Protein AF-A0A535RTR4-F1 (afdb_monomer)

Structure (mmCIF, N/CA/C/O backbone):
data_AF-A0A535RTR4-F1
#
_entry.id   AF-A0A535RTR4-F1
#
loop_
_atom_site.group_PDB
_atom_site.id
_atom_site.type_symbol
_atom_site.label_atom_id
_atom_site.label_alt_id
_atom_site.label_comp_id
_atom_site.label_asym_id
_atom_site.label_entity_id
_atom_site.label_seq_id
_atom_site.pdbx_PDB_ins_code
_atom_site.Cartn_x
_atom_site.Cartn_y
_atom_site.Cartn_z
_atom_site.occupancy
_atom_site.B_iso_or_equiv
_atom_site.auth_seq_id
_atom_site.auth_comp_id
_atom_site.auth_asym_id
_atom_site.auth_atom_id
_atom_site.pdbx_PDB_model_num
ATOM 1 N N . MET A 1 1 ? 39.817 6.075 -3.478 1.00 38.78 1 MET A N 1
ATOM 2 C CA . MET A 1 1 ? 38.898 6.214 -4.625 1.00 38.78 1 MET A CA 1
ATOM 3 C C . MET A 1 1 ? 37.595 5.532 -4.258 1.00 38.78 1 MET A C 1
ATOM 5 O O . MET A 1 1 ? 37.574 4.314 -4.172 1.00 38.78 1 MET A O 1
ATOM 9 N N . LEU A 1 2 ? 36.556 6.305 -3.939 1.00 48.03 2 LEU A N 1
ATOM 10 C CA . LEU A 1 2 ? 35.213 5.768 -3.726 1.00 48.03 2 LEU A CA 1
ATOM 11 C C . LEU A 1 2 ? 34.644 5.460 -5.112 1.00 48.03 2 LEU A C 1
ATOM 13 O O . LEU A 1 2 ? 34.347 6.380 -5.871 1.00 48.03 2 LEU A O 1
ATOM 17 N N . GLY A 1 3 ? 34.610 4.178 -5.477 1.00 45.28 3 GLY A N 1
ATOM 18 C CA . GLY A 1 3 ? 33.973 3.732 -6.708 1.00 45.28 3 GLY A CA 1
ATOM 19 C C . GLY A 1 3 ? 32.504 4.122 -6.659 1.00 45.28 3 GLY A C 1
ATOM 20 O O . GLY A 1 3 ? 31.780 3.680 -5.771 1.00 45.28 3 GLY A O 1
ATOM 21 N N . SER A 1 4 ? 32.088 4.986 -7.583 1.00 52.03 4 SER A N 1
ATOM 22 C CA . SER A 1 4 ? 30.678 5.216 -7.864 1.00 52.03 4 SER A CA 1
ATOM 23 C C . SER A 1 4 ? 30.072 3.860 -8.211 1.00 52.03 4 SER A C 1
ATOM 25 O O . SER A 1 4 ? 30.367 3.304 -9.270 1.00 52.03 4 SER A O 1
ATOM 27 N N . LEU A 1 5 ? 29.298 3.282 -7.292 1.00 56.56 5 LEU A N 1
ATOM 28 C CA . LEU A 1 5 ? 28.407 2.180 -7.619 1.00 56.56 5 LEU A CA 1
ATOM 29 C C . LEU A 1 5 ? 27.365 2.781 -8.555 1.00 56.56 5 LEU A C 1
ATOM 31 O O . LEU A 1 5 ? 26.406 3.415 -8.112 1.00 56.56 5 LEU A O 1
ATOM 35 N N . VAL A 1 6 ? 27.625 2.661 -9.855 1.00 54.03 6 VAL A N 1
ATOM 36 C CA . VAL A 1 6 ? 26.664 2.976 -10.904 1.00 54.03 6 VAL A CA 1
ATOM 37 C C . VAL A 1 6 ? 25.4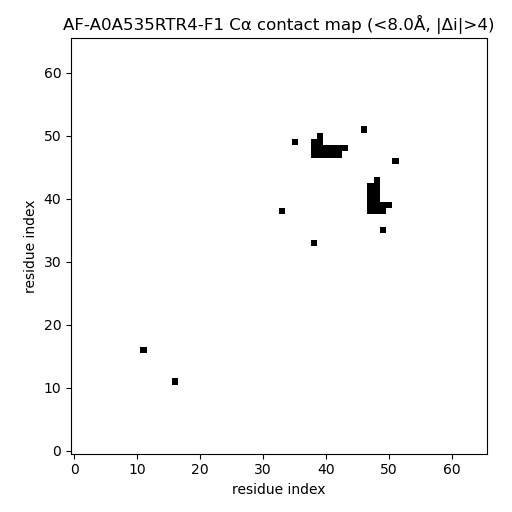32 2.140 -10.585 1.00 54.03 6 VAL A C 1
ATOM 39 O O . VAL A 1 6 ? 25.448 0.919 -10.702 1.00 54.03 6 VAL A O 1
ATOM 42 N N . THR A 1 7 ? 24.393 2.791 -10.074 1.00 63.44 7 THR A N 1
ATOM 43 C CA . THR A 1 7 ? 23.092 2.157 -9.901 1.00 63.44 7 THR A CA 1
ATOM 44 C C . THR A 1 7 ? 22.512 2.073 -11.299 1.00 63.44 7 THR A C 1
ATOM 46 O O . THR A 1 7 ? 22.056 3.077 -11.844 1.00 63.44 7 THR A O 1
ATOM 49 N N . GLU A 1 8 ? 22.636 0.904 -11.926 1.00 63.09 8 GLU A N 1
ATOM 50 C CA . GLU A 1 8 ? 22.001 0.664 -13.216 1.00 63.09 8 GLU A CA 1
ATOM 51 C C . GLU A 1 8 ? 20.488 0.907 -13.085 1.00 63.09 8 GLU A C 1
ATOM 53 O O . GLU A 1 8 ? 19.897 0.558 -12.055 1.00 63.09 8 GLU A O 1
ATOM 58 N N . PRO A 1 9 ? 19.844 1.535 -14.086 1.00 66.88 9 PRO A N 1
ATOM 59 C CA . PRO A 1 9 ? 18.404 1.725 -14.065 1.00 66.88 9 PRO A CA 1
ATOM 60 C C . PRO A 1 9 ? 17.705 0.367 -13.969 1.00 66.88 9 PRO A C 1
ATOM 62 O O . PRO A 1 9 ? 17.984 -0.532 -14.763 1.00 66.88 9 PRO A O 1
ATOM 65 N N . LEU A 1 10 ? 16.769 0.233 -13.027 1.00 67.88 10 LEU A N 1
ATOM 66 C CA . LEU A 1 10 ? 15.853 -0.905 -12.989 1.00 67.88 10 LEU A CA 1
ATOM 67 C C . LEU A 1 10 ? 15.094 -0.964 -14.318 1.00 67.88 10 LEU A C 1
ATOM 69 O O . LEU A 1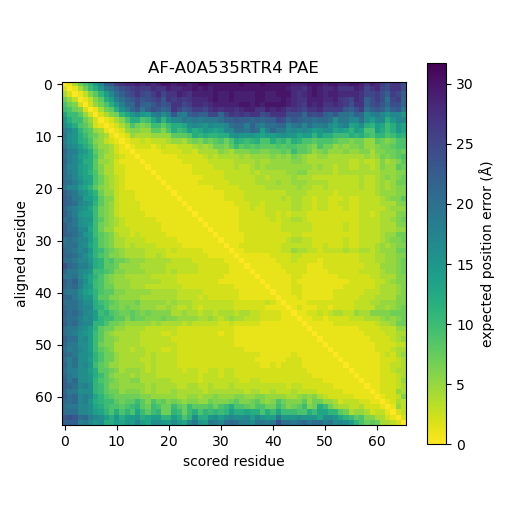 10 ? 14.329 -0.054 -14.644 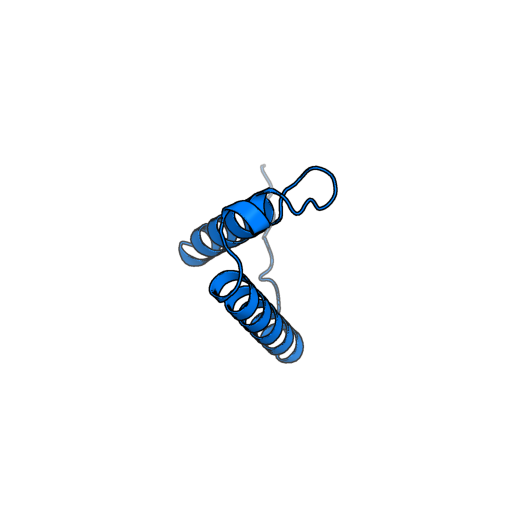1.00 67.88 10 LEU A O 1
ATOM 73 N N . GLN A 1 11 ? 15.328 -2.022 -15.091 1.00 79.06 11 GLN A N 1
ATOM 74 C CA . GLN A 1 11 ? 14.579 -2.271 -16.314 1.00 79.06 11 GLN A CA 1
ATOM 75 C C . GLN A 1 11 ? 13.295 -3.009 -15.958 1.00 79.06 11 GLN A C 1
ATOM 77 O O . GLN A 1 11 ? 13.324 -4.183 -15.600 1.00 79.06 11 GLN A O 1
ATOM 82 N N . TYR A 1 12 ? 12.173 -2.298 -16.036 1.00 81.38 12 TYR A N 1
ATOM 83 C CA . TYR A 1 12 ? 10.850 -2.901 -15.943 1.00 81.38 12 TYR A CA 1
ATOM 84 C C . TYR A 1 12 ? 10.414 -3.349 -17.332 1.00 81.38 12 TYR A C 1
ATOM 86 O O . TYR A 1 12 ? 10.439 -2.559 -18.278 1.00 81.38 12 TYR A O 1
ATOM 94 N N . THR A 1 13 ? 10.004 -4.607 -17.451 1.00 89.81 13 THR A N 1
ATOM 95 C CA . THR A 1 13 ? 9.292 -5.068 -18.644 1.00 89.81 13 THR A CA 1
ATOM 96 C C . THR A 1 13 ? 7.860 -4.525 -18.639 1.00 89.81 13 THR A C 1
ATOM 98 O O . THR A 1 13 ? 7.347 -4.114 -17.594 1.00 89.81 13 THR A O 1
ATOM 101 N N . ASP A 1 14 ? 7.180 -4.551 -19.787 1.00 87.06 14 ASP A N 1
ATOM 102 C CA . ASP A 1 14 ? 5.759 -4.180 -19.856 1.00 87.06 14 ASP A CA 1
ATOM 103 C C . ASP A 1 14 ? 4.905 -5.033 -18.899 1.00 87.06 14 ASP A C 1
ATOM 105 O O . ASP A 1 14 ? 4.009 -4.510 -18.232 1.00 87.06 14 ASP A O 1
ATOM 109 N N . ASP A 1 15 ? 5.233 -6.320 -18.752 1.00 93.31 15 ASP A N 1
ATOM 110 C CA . ASP A 1 15 ? 4.564 -7.230 -17.818 1.00 93.31 15 ASP A CA 1
ATOM 111 C C . ASP A 1 15 ? 4.752 -6.805 -16.355 1.00 93.31 15 ASP A C 1
ATOM 113 O O . ASP A 1 15 ? 3.811 -6.869 -15.557 1.00 93.31 15 ASP A O 1
ATOM 117 N N . ASP A 1 16 ? 5.945 -6.326 -15.991 1.00 91.31 16 ASP A N 1
ATOM 118 C CA . ASP A 1 16 ? 6.205 -5.812 -14.644 1.00 91.31 16 ASP A CA 1
ATOM 119 C C . ASP A 1 16 ? 5.392 -4.546 -14.375 1.00 91.31 16 ASP A C 1
ATOM 121 O O . ASP A 1 16 ? 4.788 -4.410 -13.308 1.00 91.31 16 ASP A O 1
ATOM 125 N N . VAL A 1 17 ? 5.310 -3.645 -15.358 1.00 89.00 17 VAL A N 1
ATOM 126 C CA . VAL A 1 17 ? 4.503 -2.423 -15.254 1.00 89.00 17 VAL A CA 1
ATOM 127 C C . VAL A 1 17 ? 3.024 -2.761 -15.069 1.00 89.00 17 VAL A C 1
ATOM 129 O O . VAL A 1 17 ? 2.363 -2.158 -14.218 1.00 89.00 17 VAL A O 1
ATOM 132 N N . MET A 1 18 ? 2.494 -3.725 -15.826 1.00 90.44 18 MET A N 1
ATOM 133 C CA . MET A 1 18 ? 1.097 -4.147 -15.685 1.00 90.44 18 MET A CA 1
ATOM 134 C C . MET A 1 18 ? 0.839 -4.787 -14.319 1.00 90.44 18 MET A C 1
ATOM 136 O O . MET A 1 18 ? -0.106 -4.399 -13.633 1.00 90.44 18 MET A O 1
ATOM 140 N N . ARG A 1 19 ? 1.733 -5.668 -13.853 1.00 93.50 19 ARG A N 1
ATOM 141 C CA . ARG A 1 19 ? 1.625 -6.279 -12.519 1.00 93.50 19 ARG A CA 1
ATOM 142 C C . ARG A 1 19 ? 1.642 -5.231 -11.402 1.00 93.50 19 ARG A C 1
ATOM 144 O O . ARG A 1 19 ? 0.855 -5.326 -10.459 1.00 93.50 19 ARG A O 1
ATOM 151 N N . LEU A 1 20 ? 2.512 -4.224 -11.501 1.00 89.94 20 LEU A N 1
ATOM 152 C CA . LEU A 1 20 ? 2.579 -3.129 -10.529 1.00 89.94 20 LEU A CA 1
ATOM 153 C C . LEU A 1 20 ? 1.293 -2.293 -10.529 1.00 89.94 20 LEU A C 1
ATOM 155 O O . LEU A 1 20 ? 0.780 -1.962 -9.458 1.00 89.94 20 LEU A O 1
ATOM 159 N N . LYS A 1 21 ? 0.736 -1.994 -11.710 1.00 91.31 21 LYS A N 1
ATOM 160 C CA . LYS A 1 21 ? -0.545 -1.282 -11.839 1.00 91.31 21 LYS A CA 1
ATOM 161 C C . LYS A 1 21 ? -1.696 -2.053 -11.196 1.00 91.31 21 LYS A C 1
ATOM 163 O O . LYS A 1 21 ? -2.451 -1.465 -10.420 1.00 91.31 21 LYS A O 1
ATOM 168 N N . ASP A 1 22 ? -1.798 -3.350 -11.463 1.00 96.12 22 ASP A N 1
ATOM 169 C CA . ASP A 1 22 ? -2.855 -4.200 -10.905 1.00 96.12 22 ASP A CA 1
ATOM 170 C C . ASP A 1 22 ? -2.738 -4.321 -9.379 1.00 96.12 22 ASP A C 1
ATOM 172 O O . ASP A 1 22 ? -3.734 -4.222 -8.650 1.00 96.12 22 ASP A O 1
ATOM 176 N N . GLY A 1 23 ? -1.507 -4.455 -8.874 1.00 94.25 23 GLY A N 1
ATOM 177 C CA . GLY A 1 23 ? -1.217 -4.440 -7.441 1.00 94.25 23 GLY A CA 1
ATOM 178 C C . GLY A 1 23 ? -1.642 -3.126 -6.780 1.00 94.25 23 GLY A C 1
ATOM 179 O O . GLY A 1 23 ? -2.375 -3.136 -5.788 1.00 94.25 23 GLY A O 1
ATOM 180 N N . ALA A 1 24 ? -1.264 -1.987 -7.367 1.00 91.94 24 ALA A N 1
ATOM 181 C CA . ALA A 1 24 ? -1.634 -0.666 -6.861 1.00 91.94 24 ALA A CA 1
ATOM 182 C C . ALA A 1 24 ? -3.157 -0.444 -6.872 1.00 91.94 24 ALA A C 1
ATOM 184 O O . ALA A 1 24 ? -3.723 0.050 -5.892 1.00 91.94 24 ALA A O 1
ATOM 185 N N . ALA A 1 25 ? -3.843 -0.859 -7.943 1.00 94.94 25 ALA A N 1
ATOM 186 C CA . ALA A 1 25 ? -5.299 -0.783 -8.036 1.00 94.94 25 ALA A CA 1
ATOM 187 C C . ALA A 1 25 ? -5.983 -1.619 -6.942 1.00 94.94 25 ALA A C 1
ATOM 189 O O . ALA A 1 25 ? -6.928 -1.153 -6.296 1.00 94.94 25 ALA A O 1
ATOM 190 N N . THR A 1 26 ? -5.460 -2.819 -6.682 1.00 95.06 26 THR A N 1
ATOM 191 C CA . THR A 1 26 ? -5.958 -3.720 -5.635 1.00 95.06 26 THR A CA 1
ATOM 192 C C . THR A 1 26 ? -5.809 -3.104 -4.245 1.00 95.06 26 THR A C 1
ATOM 194 O O . THR A 1 26 ? -6.773 -3.078 -3.472 1.00 95.06 26 THR A O 1
ATOM 197 N N . VAL A 1 27 ? -4.633 -2.551 -3.928 1.00 92.81 27 VAL A N 1
ATOM 198 C CA . VAL A 1 27 ? -4.386 -1.878 -2.642 1.00 92.81 27 VAL A CA 1
ATOM 199 C C . VAL A 1 27 ? -5.288 -0.651 -2.484 1.00 92.81 27 VAL A C 1
ATOM 201 O O . VAL A 1 27 ? -5.925 -0.493 -1.444 1.00 92.81 27 VAL A O 1
ATOM 204 N N . ASN A 1 28 ? -5.443 0.174 -3.523 1.00 93.44 28 ASN A N 1
ATOM 205 C CA . ASN A 1 28 ? -6.348 1.327 -3.491 1.00 93.44 28 ASN A CA 1
ATOM 206 C C . ASN A 1 28 ? -7.808 0.912 -3.218 1.00 93.44 28 ASN A C 1
ATOM 208 O O . ASN A 1 28 ? -8.494 1.539 -2.408 1.00 93.44 28 ASN A O 1
ATOM 212 N N . ALA A 1 29 ? -8.284 -0.173 -3.837 1.00 95.88 29 ALA A N 1
ATOM 213 C CA . ALA A 1 29 ? -9.621 -0.702 -3.572 1.00 95.88 29 ALA A CA 1
ATOM 214 C C . ALA A 1 29 ? -9.782 -1.206 -2.125 1.00 95.88 29 ALA A C 1
ATOM 216 O O . ALA A 1 29 ? -10.840 -1.018 -1.523 1.00 95.88 29 ALA A O 1
ATOM 217 N N . LEU A 1 30 ? -8.743 -1.827 -1.553 1.00 93.81 30 LEU A N 1
ATOM 218 C CA . LEU A 1 30 ? -8.717 -2.283 -0.159 1.00 93.81 30 LEU A CA 1
ATOM 219 C C . LEU A 1 30 ? -8.753 -1.119 0.836 1.00 93.81 30 LEU A C 1
ATOM 221 O O . LEU A 1 30 ? -9.536 -1.153 1.786 1.00 93.81 30 LEU A O 1
ATOM 225 N N . VAL A 1 31 ? -7.942 -0.086 0.614 1.00 93.75 31 VAL A N 1
ATOM 226 C CA . VAL A 1 31 ? -7.859 1.074 1.513 1.00 93.75 31 VAL A CA 1
ATOM 227 C C . VAL A 1 31 ? -9.168 1.861 1.519 1.00 93.75 31 VAL A C 1
ATOM 229 O O . VAL A 1 31 ? -9.637 2.258 2.578 1.00 93.75 31 VAL A O 1
ATOM 232 N N . ARG A 1 32 ? -9.831 2.013 0.366 1.00 94.44 32 ARG A N 1
ATOM 233 C CA . ARG A 1 32 ? -11.114 2.738 0.270 1.00 94.44 32 ARG A CA 1
ATOM 234 C C . ARG A 1 32 ? -12.273 2.081 1.019 1.00 94.44 32 ARG A C 1
ATOM 236 O O . ARG A 1 32 ? -13.237 2.765 1.345 1.00 94.44 32 ARG A O 1
ATOM 243 N N . ARG A 1 33 ? -12.207 0.769 1.260 1.00 97.00 33 ARG A N 1
ATOM 244 C CA . ARG A 1 33 ? -13.284 -0.005 1.906 1.00 97.00 33 ARG A CA 1
ATOM 245 C C . ARG A 1 33 ? -12.984 -0.407 3.347 1.00 97.00 33 ARG A C 1
ATOM 247 O O . ARG A 1 33 ? -13.848 -0.982 4.003 1.00 97.00 33 ARG A O 1
ATOM 254 N N . THR A 1 34 ? -11.765 -0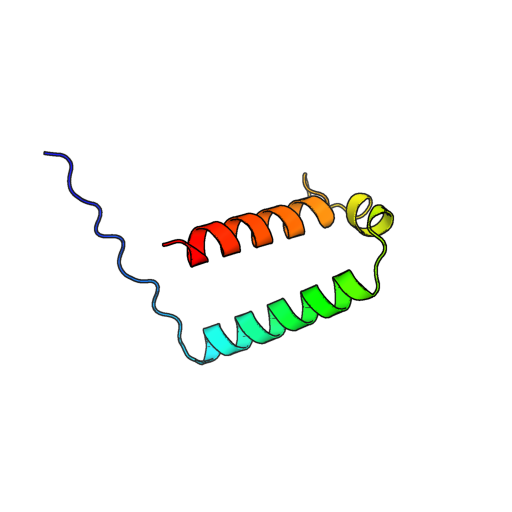.168 3.819 1.00 96.94 34 THR A N 1
ATOM 255 C CA . THR A 1 34 ? -11.303 -0.630 5.129 1.00 96.94 34 THR A CA 1
ATOM 256 C C . THR A 1 34 ? -11.002 0.575 6.000 1.00 96.94 34 THR A C 1
ATOM 258 O O . THR A 1 34 ? -10.293 1.481 5.574 1.00 96.94 34 THR A O 1
ATOM 261 N N . THR A 1 35 ? -11.537 0.601 7.221 1.00 97.12 35 THR A N 1
ATOM 262 C CA . THR A 1 35 ? -11.247 1.702 8.145 1.00 97.12 35 THR A CA 1
ATOM 263 C C . THR A 1 35 ? -9.791 1.661 8.596 1.00 97.12 35 THR A C 1
ATOM 265 O O . THR A 1 35 ? -9.141 0.610 8.582 1.00 97.12 35 THR A O 1
ATOM 268 N N . ARG A 1 36 ? -9.276 2.813 9.027 1.00 96.12 36 ARG A N 1
ATOM 269 C CA . ARG A 1 36 ? -7.894 2.946 9.492 1.00 96.12 36 ARG A CA 1
ATOM 270 C C . ARG A 1 36 ? -7.595 2.016 10.669 1.00 96.12 36 ARG A C 1
ATOM 272 O O . ARG A 1 36 ? -6.533 1.406 10.702 1.00 96.12 36 ARG A O 1
ATOM 279 N N . GLU A 1 37 ? -8.536 1.879 11.594 1.00 97.62 37 GLU A N 1
ATOM 280 C CA . GLU A 1 37 ? -8.412 1.046 12.794 1.00 97.62 37 GLU A CA 1
ATOM 281 C C . GLU A 1 37 ? -8.243 -0.424 12.400 1.00 97.62 37 GLU A C 1
ATOM 283 O O . GLU A 1 37 ? -7.311 -1.089 12.840 1.00 97.62 37 GLU A O 1
ATOM 288 N N . ARG A 1 38 ? -9.059 -0.901 11.452 1.00 97.50 38 ARG A N 1
ATOM 289 C CA . ARG A 1 38 ? -8.967 -2.276 10.943 1.00 97.50 38 ARG A CA 1
ATOM 290 C C . ARG A 1 38 ? -7.659 -2.547 10.201 1.00 97.50 38 ARG A C 1
ATOM 292 O O . ARG A 1 38 ? -7.160 -3.670 10.236 1.00 97.50 38 ARG A O 1
ATOM 299 N N . LEU A 1 39 ? -7.104 -1.541 9.521 1.00 96.56 39 LEU A N 1
ATOM 300 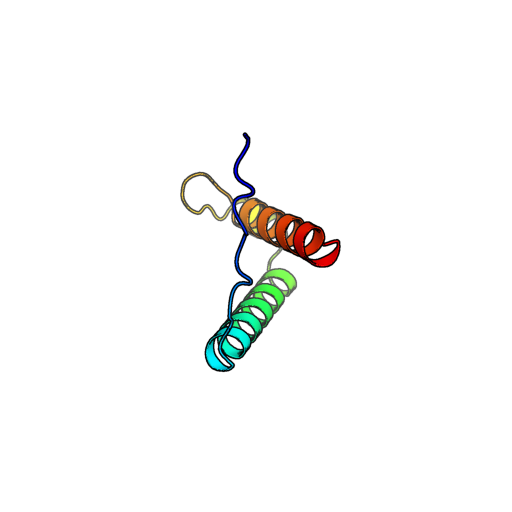C CA . LEU A 1 39 ? -5.780 -1.643 8.899 1.00 96.56 39 LEU A CA 1
ATOM 301 C C . LEU A 1 39 ? -4.661 -1.688 9.952 1.00 96.56 39 LEU A C 1
ATOM 303 O O . LEU A 1 39 ? -3.685 -2.409 9.760 1.00 96.56 39 LEU A O 1
ATOM 307 N N . ALA A 1 40 ? -4.802 -0.959 11.061 1.00 97.06 40 ALA A N 1
ATOM 308 C CA . ALA A 1 40 ? -3.839 -0.976 12.162 1.00 97.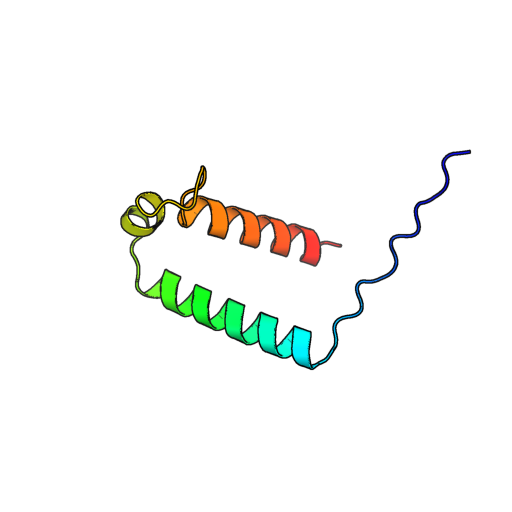06 40 ALA A CA 1
ATOM 309 C C . ALA A 1 40 ? -3.857 -2.308 12.940 1.00 97.06 40 ALA A C 1
ATOM 311 O O . ALA A 1 40 ? -2.814 -2.788 13.372 1.00 97.06 40 ALA A O 1
ATOM 312 N N . GLU A 1 41 ? -5.024 -2.943 13.078 1.00 97.94 41 GLU A N 1
ATOM 313 C CA . GLU A 1 41 ? -5.175 -4.234 13.768 1.00 97.94 41 GLU A CA 1
ATOM 314 C C . GLU A 1 41 ? -4.610 -5.418 12.970 1.00 97.94 41 GLU A C 1
ATOM 316 O O . GLU A 1 41 ? -4.136 -6.406 13.540 1.00 97.94 41 GLU A O 1
ATOM 321 N N . ARG A 1 42 ? -4.664 -5.359 11.633 1.00 97.38 42 ARG A N 1
ATOM 322 C CA . ARG A 1 42 ? -4.213 -6.468 10.789 1.00 97.38 42 ARG A CA 1
ATOM 323 C C . ARG A 1 42 ? -2.690 -6.486 10.698 1.00 97.38 42 ARG A C 1
ATOM 325 O O . ARG A 1 42 ? -2.108 -5.656 10.010 1.00 97.38 42 ARG A O 1
ATOM 332 N N . ARG A 1 43 ? -2.057 -7.484 11.321 1.00 97.19 43 ARG A N 1
ATOM 333 C CA . ARG A 1 43 ? -0.590 -7.624 11.335 1.00 97.19 43 ARG A CA 1
ATOM 334 C C . ARG A 1 43 ? -0.040 -8.587 10.283 1.00 97.19 43 ARG A C 1
ATOM 336 O O . ARG A 1 43 ? -0.657 -9.615 10.011 1.00 97.19 43 ARG A O 1
ATOM 343 N N . PHE A 1 44 ? 1.132 -8.266 9.758 1.00 95.81 44 PHE A N 1
ATOM 344 C CA . PHE A 1 44 ? 2.002 -9.071 8.910 1.00 95.81 44 PHE A CA 1
ATOM 345 C C . PHE A 1 44 ? 3.381 -9.073 9.579 1.00 95.81 44 PHE A C 1
ATOM 347 O O . PHE A 1 44 ? 4.107 -8.083 9.527 1.00 95.81 44 PHE A O 1
ATOM 354 N N . ASP A 1 45 ? 3.685 -10.158 10.289 1.00 95.88 45 ASP A N 1
ATOM 355 C CA . ASP A 1 45 ? 4.844 -10.272 11.177 1.00 95.88 45 ASP A CA 1
ATOM 356 C C . ASP A 1 45 ? 4.931 -9.118 12.180 1.00 95.88 45 ASP A C 1
ATOM 358 O O . ASP A 1 45 ? 4.093 -9.023 13.077 1.00 95.88 45 ASP A O 1
ATOM 362 N N . GLU A 1 46 ? 5.928 -8.249 12.067 1.00 96.50 46 GLU A N 1
ATOM 363 C CA . GLU A 1 46 ? 6.128 -7.130 12.986 1.00 96.50 46 GLU A CA 1
ATOM 364 C C . GLU A 1 46 ? 5.275 -5.907 12.628 1.00 96.50 46 GLU A C 1
ATOM 366 O O . GL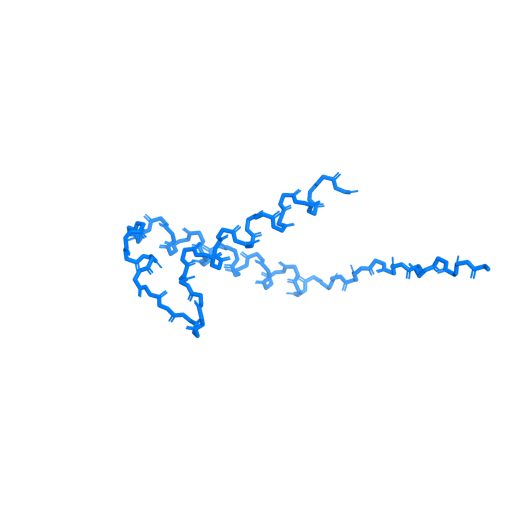U A 1 46 ? 5.020 -5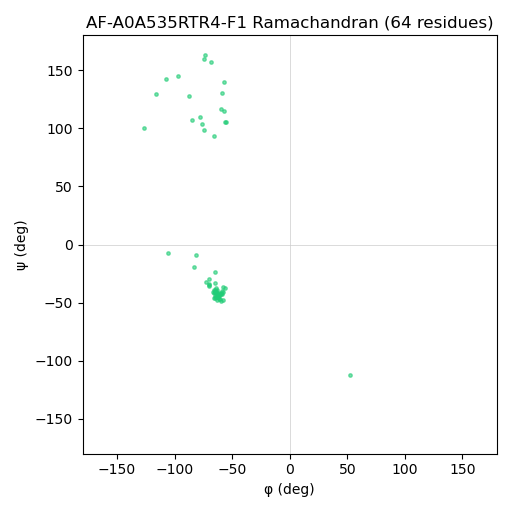.083 13.501 1.00 96.50 46 GLU A O 1
ATOM 371 N N . TRP A 1 47 ? 4.789 -5.808 11.388 1.00 97.75 47 TRP A N 1
ATOM 372 C CA . TRP A 1 47 ? 4.180 -4.589 10.854 1.00 97.75 47 TRP A CA 1
ATOM 373 C C . TRP A 1 47 ? 2.664 -4.739 10.722 1.00 97.75 47 TRP A C 1
ATOM 375 O O . TRP A 1 47 ? 2.140 -5.786 10.347 1.00 97.75 47 TRP A O 1
ATOM 385 N N . SER A 1 48 ? 1.919 -3.680 11.002 1.00 98.06 48 SER A N 1
ATOM 386 C CA . SER A 1 48 ? 0.508 -3.568 10.636 1.00 98.06 48 SER A CA 1
ATOM 387 C C . SER A 1 48 ? 0.344 -3.294 9.139 1.00 98.06 48 SER A C 1
ATOM 389 O O . SER A 1 48 ? 1.241 -2.781 8.467 1.00 98.06 48 SER A O 1
ATOM 391 N N . ALA A 1 49 ? -0.841 -3.586 8.601 1.00 96.75 49 ALA A N 1
ATOM 392 C CA . ALA A 1 49 ? -1.177 -3.225 7.227 1.00 96.75 49 ALA A CA 1
ATOM 393 C C . ALA A 1 49 ? -1.060 -1.708 7.012 1.00 96.75 49 ALA A C 1
ATOM 395 O O . ALA A 1 49 ? -0.616 -1.270 5.954 1.00 96.75 49 ALA A O 1
ATOM 396 N N . LEU A 1 50 ? -1.423 -0.913 8.026 1.00 97.00 50 LEU A N 1
ATOM 397 C CA . LEU A 1 50 ? -1.284 0.541 7.996 1.00 97.00 50 LEU A CA 1
ATOM 398 C C . LEU A 1 50 ? 0.184 0.981 7.859 1.00 97.00 50 LEU A C 1
ATOM 400 O O . LEU A 1 50 ? 0.470 1.850 7.040 1.00 97.00 50 LEU A O 1
ATOM 404 N N . GLU A 1 51 ? 1.101 0.373 8.615 1.00 97.50 51 GLU A N 1
ATOM 405 C CA . GLU A 1 51 ? 2.541 0.676 8.549 1.00 97.50 51 GLU A CA 1
ATOM 406 C C . GLU A 1 51 ? 3.153 0.269 7.205 1.00 97.50 51 GLU A C 1
ATOM 408 O O . GLU A 1 51 ? 3.910 1.040 6.621 1.00 97.50 51 GLU A O 1
ATOM 413 N N . ILE A 1 52 ? 2.769 -0.891 6.662 1.00 96.31 52 ILE A N 1
ATOM 414 C CA . ILE A 1 52 ? 3.208 -1.323 5.325 1.00 96.31 52 ILE A CA 1
ATOM 415 C C . ILE A 1 52 ? 2.749 -0.329 4.253 1.00 96.31 52 ILE A C 1
ATOM 417 O O . ILE A 1 52 ? 3.543 0.073 3.404 1.00 96.31 52 ILE A O 1
ATOM 421 N N . ILE A 1 53 ? 1.479 0.085 4.286 1.00 94.56 53 ILE A N 1
ATOM 422 C CA . ILE A 1 53 ? 0.935 1.046 3.316 1.00 94.56 53 ILE A CA 1
ATOM 423 C C . ILE A 1 53 ? 1.661 2.389 3.425 1.00 94.56 53 ILE A C 1
ATOM 425 O O . ILE A 1 53 ? 2.045 2.944 2.398 1.00 94.56 53 ILE A O 1
ATOM 429 N N . ALA A 1 54 ? 1.872 2.893 4.646 1.00 94.19 54 ALA A N 1
ATOM 430 C CA . ALA A 1 54 ? 2.607 4.135 4.871 1.00 94.19 54 ALA A CA 1
ATOM 431 C C . ALA A 1 54 ? 4.027 4.054 4.293 1.00 94.19 54 ALA A C 1
ATOM 433 O O . ALA A 1 54 ? 4.420 4.915 3.513 1.00 94.19 54 ALA A O 1
ATOM 434 N N . HIS A 1 55 ? 4.745 2.964 4.570 1.00 94.25 55 HIS A N 1
ATOM 435 C CA . HIS A 1 55 ? 6.097 2.757 4.062 1.00 94.25 55 HIS A CA 1
ATOM 436 C C . HIS A 1 55 ? 6.172 2.736 2.526 1.00 94.25 55 HIS A C 1
ATOM 438 O O . HIS A 1 55 ? 7.068 3.340 1.939 1.00 94.25 55 HIS A O 1
ATOM 444 N N . VAL A 1 56 ? 5.224 2.068 1.859 1.00 91.31 56 VAL A N 1
ATOM 445 C CA . VAL A 1 56 ? 5.168 2.033 0.387 1.00 91.31 56 VAL A CA 1
ATOM 446 C C . VAL A 1 56 ? 4.886 3.421 -0.193 1.00 91.31 56 VAL A C 1
ATOM 448 O O . VAL A 1 56 ? 5.476 3.782 -1.211 1.00 91.31 56 VAL A O 1
ATOM 451 N N . VAL A 1 57 ? 4.012 4.207 0.443 1.00 91.00 57 VAL A N 1
ATOM 452 C CA . VAL A 1 57 ? 3.731 5.590 0.025 1.00 91.00 57 VAL A CA 1
ATOM 453 C C . VAL A 1 57 ? 4.972 6.466 0.188 1.00 91.00 57 VAL A C 1
ATOM 455 O O . VAL A 1 57 ? 5.343 7.156 -0.760 1.00 91.00 57 VAL A O 1
ATOM 458 N N . ASP A 1 58 ? 5.658 6.380 1.329 1.00 91.44 58 ASP A N 1
ATOM 459 C CA . ASP A 1 58 ? 6.896 7.128 1.575 1.00 91.44 58 ASP A CA 1
ATOM 460 C C . ASP A 1 58 ? 7.970 6.788 0.528 1.00 91.44 58 ASP A C 1
ATOM 462 O O . ASP A 1 58 ? 8.622 7.676 -0.026 1.00 91.44 58 ASP A O 1
ATOM 466 N N . LEU A 1 59 ? 8.116 5.503 0.185 1.00 88.19 59 LEU A N 1
ATOM 467 C CA . LEU A 1 59 ? 9.046 5.055 -0.853 1.00 88.19 59 LEU A CA 1
ATOM 468 C C . LEU A 1 59 ? 8.673 5.593 -2.245 1.00 88.19 59 LEU A C 1
ATOM 470 O O . LEU A 1 59 ? 9.555 5.977 -3.022 1.00 88.19 59 LEU A O 1
ATOM 474 N N . ALA A 1 60 ? 7.379 5.623 -2.574 1.00 84.81 60 ALA A N 1
ATOM 475 C CA . ALA A 1 60 ? 6.891 6.154 -3.843 1.00 84.81 60 ALA A CA 1
ATOM 476 C C . ALA A 1 60 ? 7.158 7.662 -3.974 1.00 84.81 60 ALA A C 1
ATOM 478 O O . ALA A 1 60 ? 7.587 8.110 -5.039 1.00 84.81 60 ALA A O 1
ATOM 479 N N . GLU A 1 61 ? 6.976 8.433 -2.899 1.00 83.19 61 GLU A N 1
ATOM 480 C CA . GLU A 1 61 ? 7.292 9.867 -2.875 1.00 83.19 61 GLU A CA 1
ATOM 481 C C . GLU A 1 61 ? 8.796 10.114 -3.059 1.00 83.19 61 GLU A C 1
ATOM 483 O O . GLU A 1 61 ? 9.189 10.905 -3.918 1.00 83.19 61 GLU A O 1
ATOM 488 N N . VAL A 1 62 ? 9.655 9.364 -2.354 1.00 76.81 62 VAL A N 1
ATOM 489 C CA . VAL A 1 6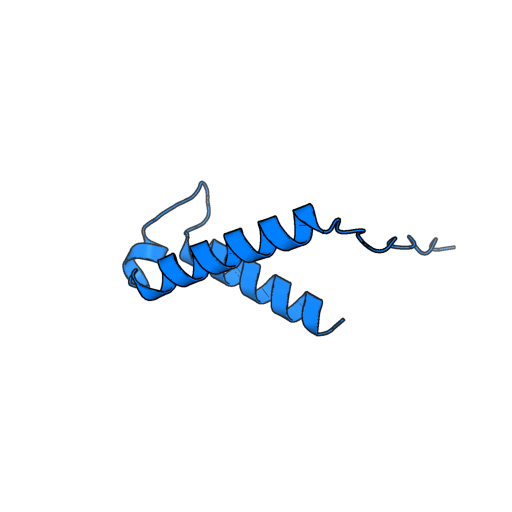2 ? 11.119 9.445 -2.534 1.00 76.81 62 VAL A CA 1
ATOM 490 C C . VAL A 1 62 ? 11.526 9.136 -3.977 1.00 76.81 62 VAL A C 1
ATOM 492 O O . VAL A 1 62 ? 12.389 9.811 -4.537 1.00 76.81 62 VAL A O 1
ATOM 495 N N . THR A 1 63 ? 10.895 8.135 -4.594 1.00 72.31 63 THR A N 1
ATOM 496 C CA . THR A 1 63 ? 11.189 7.739 -5.979 1.00 72.31 63 THR A CA 1
ATOM 497 C C . THR A 1 63 ? 10.711 8.784 -6.986 1.00 72.31 63 THR A C 1
ATOM 499 O O . THR A 1 63 ? 11.371 9.000 -7.993 1.00 72.31 63 THR A O 1
ATOM 502 N N . ARG A 1 64 ? 9.590 9.464 -6.720 1.00 68.38 64 ARG A N 1
ATOM 503 C CA . ARG A 1 64 ? 9.047 10.520 -7.588 1.00 68.38 64 ARG A CA 1
ATOM 504 C C . ARG A 1 64 ? 9.896 11.796 -7.590 1.00 68.38 64 ARG A C 1
ATOM 506 O O . ARG A 1 64 ? 9.878 12.531 -8.573 1.00 68.38 64 ARG A O 1
ATOM 513 N N . MET A 1 65 ? 10.583 12.091 -6.487 1.00 58.69 65 MET A N 1
ATOM 514 C CA . MET A 1 65 ? 11.429 13.284 -6.343 1.00 58.69 65 MET A CA 1
ATOM 515 C C . MET A 1 65 ? 12.823 13.137 -6.973 1.00 58.69 65 MET A C 1
ATOM 517 O O . MET A 1 65 ? 13.560 14.123 -7.031 1.00 58.69 65 MET A O 1
ATOM 521 N N . ARG A 1 66 ? 13.196 11.928 -7.401 1.00 52.22 66 ARG A N 1
ATOM 522 C CA . ARG A 1 66 ? 14.505 11.592 -7.967 1.00 52.22 66 ARG A CA 1
ATOM 523 C C . ARG A 1 66 ? 14.433 11.462 -9.486 1.00 52.22 66 ARG A C 1
ATOM 525 O O . ARG A 1 66 ? 15.440 11.838 -10.123 1.00 52.22 66 ARG A O 1
#

Sequence (66 aa):
MLGSLVTEPLQYTDDDVMRLKDGAATVNALVRRTTRERLAERRFDEWSALEIIAHVVDLAEVTRMR

Mean predicted aligned error: 7.47 Å

Radius of gyration: 16.02 Å; Cα contacts (8 Å, |Δi|>4): 18; chains: 1; bounding box: 52×24×34 Å

pLDDT: mean 85.6, std 15.74, range [38.78, 98.06]

Foldseek 3Di:
DPPPPPPPDPDDDPVNVVVVVVVVVVVVVVPVVDDPVRQQPDDDVPHGNNRVVVVVVVVVVVVVVD

Solvent-accessible surface area (backbone atoms only — not comparable to full-atom values): 4083 Å² total; per-residue (Å²): 133,87,75,79,77,77,76,72,78,84,82,73,50,73,68,52,52,50,53,53,52,53,50,51,52,52,51,53,57,48,54,78,75,46,56,71,66,62,30,52,69,41,66,58,91,95,38,27,50,43,55,53,52,49,53,53,52,54,51,50,53,59,59,72,77,106

Secondary structure (DSSP, 8-state):
-------------HHHHHHHHHHHHHHHHHHHHS-HHHHHH-EETTEEHHHHHHHHHHHHHHHHT-